Protein AF-A0A4U0SGH7-F1 (afdb_monomer)

Solvent-accessible surface area (backbone atoms only — not comparable to full-atom values): 8841 Å² total; per-residue (Å²): 130,82,77,77,73,47,32,44,44,78,48,76,49,78,96,62,59,93,86,51,67,53,59,51,70,51,73,44,35,66,66,55,51,37,48,19,47,58,42,44,51,38,59,92,72,62,63,58,69,58,53,70,60,26,52,54,49,45,52,58,39,45,45,47,46,80,56,31,40,41,71,46,98,82,28,32,74,39,73,30,72,61,47,67,69,47,54,74,69,55,42,49,53,52,25,36,52,49,23,41,16,50,49,34,47,47,33,38,76,70,64,54,24,80,46,38,23,23,33,93,80,42,26,78,85,69,67,62,82,77,70,98,63,92,82,74,58,52,27,35,27,49,30,96,93,45,79,48,77,43,73,60,66,46,118

Foldseek 3Di:
DPPQQKAWDKDADDPDPPLFDRIDIQIDGLVLLLCLLQFAQDDPPVCCVPPVVSVVVSVVSSVLPVQFWDADPVRHIDTDPNLVPDDPVSVQVSQQSSQRSVQQSCCVPRVVFPYKHACVVCVVVVVNDDDPDPDDAGIKTDHPVGIDTHHGHGD

pLDDT: mean 91.98, std 8.99, range [38.59, 97.25]

Sequence (155 aa):
MAAALDFEVPYQAEAFGSEVARTGVLTFSASELAHALFATGRTPGDQAKYGHASVWEWLHRMSVIPAYIRRASDNRLVRTQLARSMDRSEKVSLSYTLGQALTGVFSQNILSVRYLMHVDRYARRHGVLFTATRQRADLFGRRDTGWVVAEAKGR

Organism: NCBI:txid2571141

Structure (mmCIF, N/CA/C/O backbone):
data_AF-A0A4U0SGH7-F1
#
_entry.id   AF-A0A4U0SGH7-F1
#
loop_
_atom_site.group_PDB
_atom_site.id
_atom_site.type_symbol
_atom_site.label_atom_id
_atom_site.label_alt_id
_atom_site.label_comp_id
_atom_site.label_asym_id
_atom_site.label_entity_id
_atom_site.label_seq_id
_atom_site.pdbx_PDB_ins_code
_atom_site.Cartn_x
_atom_site.Cartn_y
_atom_site.Cartn_z
_a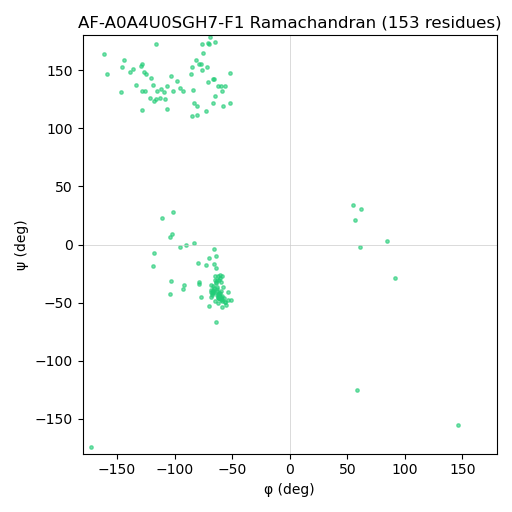tom_site.occupancy
_atom_site.B_iso_or_equiv
_atom_site.auth_seq_id
_atom_site.auth_comp_id
_atom_site.auth_asym_id
_atom_site.auth_atom_id
_atom_site.pdbx_PDB_model_num
ATOM 1 N N . MET A 1 1 ? 13.610 -25.069 0.353 1.00 38.59 1 MET A N 1
ATOM 2 C CA . MET A 1 1 ? 12.940 -23.794 0.015 1.00 38.59 1 MET A CA 1
ATOM 3 C C . MET A 1 1 ? 13.950 -22.688 0.244 1.00 38.59 1 MET A C 1
ATOM 5 O O . MET A 1 1 ? 14.427 -22.581 1.365 1.00 38.59 1 MET A O 1
ATOM 9 N N . ALA A 1 2 ? 14.356 -21.949 -0.791 1.00 39.75 2 ALA A N 1
ATOM 10 C CA . ALA A 1 2 ? 15.189 -20.765 -0.582 1.00 39.75 2 ALA A CA 1
ATOM 11 C C . ALA A 1 2 ? 14.414 -19.798 0.323 1.00 39.75 2 ALA A C 1
ATOM 13 O O . ALA A 1 2 ? 13.221 -19.598 0.087 1.00 39.75 2 ALA A O 1
ATOM 14 N N . ALA A 1 3 ? 15.054 -19.264 1.366 1.00 47.41 3 ALA A N 1
ATOM 15 C CA . ALA A 1 3 ? 14.448 -18.227 2.192 1.00 47.41 3 ALA A CA 1
ATOM 16 C C . ALA A 1 3 ? 13.954 -17.119 1.255 1.00 47.41 3 ALA A C 1
ATOM 18 O O . ALA A 1 3 ? 14.727 -16.616 0.433 1.00 47.41 3 ALA A O 1
ATOM 19 N N . ALA A 1 4 ? 12.656 -16.814 1.304 1.00 58.59 4 ALA A N 1
ATOM 20 C CA . ALA A 1 4 ? 12.137 -15.661 0.595 1.00 58.59 4 ALA A CA 1
ATOM 21 C C . ALA A 1 4 ? 12.908 -14.458 1.136 1.00 58.59 4 ALA A C 1
ATOM 23 O O . ALA A 1 4 ? 12.978 -14.242 2.338 1.00 58.59 4 ALA A O 1
ATOM 24 N N . LEU A 1 5 ? 13.624 -13.775 0.254 1.00 77.38 5 LEU A N 1
ATOM 25 C CA . LEU A 1 5 ? 14.478 -12.681 0.671 1.00 77.38 5 LEU A CA 1
ATOM 26 C C . LEU A 1 5 ? 13.591 -11.444 0.850 1.00 77.38 5 LEU A C 1
ATOM 28 O O . LEU A 1 5 ? 13.057 -10.918 -0.136 1.00 77.38 5 LEU A O 1
ATOM 32 N N . ASP A 1 6 ? 13.436 -11.015 2.095 1.00 89.50 6 ASP A N 1
ATOM 33 C CA . ASP A 1 6 ? 12.481 -9.984 2.483 1.00 89.50 6 ASP A CA 1
ATOM 34 C C . ASP A 1 6 ? 12.936 -8.571 2.105 1.00 89.50 6 ASP A C 1
ATOM 36 O O . ASP A 1 6 ? 14.126 -8.265 2.016 1.00 89.50 6 ASP A O 1
ATOM 40 N N . PHE A 1 7 ? 11.961 -7.706 1.848 1.00 94.94 7 PHE A N 1
ATOM 41 C CA . PHE A 1 7 ? 12.134 -6.265 1.778 1.00 94.94 7 PHE A CA 1
ATOM 42 C C . PHE A 1 7 ? 12.020 -5.658 3.167 1.00 94.94 7 PHE A C 1
ATOM 44 O O . PHE A 1 7 ? 11.197 -6.088 3.972 1.00 94.94 7 PHE A O 1
ATOM 51 N N . GLU A 1 8 ? 12.775 -4.589 3.388 1.00 95.81 8 GLU A N 1
ATOM 52 C CA . GLU A 1 8 ? 12.709 -3.781 4.598 1.00 95.81 8 GLU A CA 1
ATOM 53 C C . GLU A 1 8 ? 12.374 -2.329 4.247 1.00 95.81 8 GLU A C 1
ATOM 55 O O . GLU A 1 8 ? 13.037 -1.689 3.419 1.00 95.81 8 GLU A O 1
ATOM 60 N N . VAL A 1 9 ? 11.322 -1.805 4.881 1.00 94.62 9 VAL A N 1
ATOM 61 C CA . VAL A 1 9 ? 10.903 -0.405 4.760 1.00 94.62 9 VAL A CA 1
ATOM 62 C C . VAL A 1 9 ? 10.752 0.191 6.162 1.00 94.62 9 VAL A C 1
ATOM 64 O O . VAL A 1 9 ? 9.888 -0.259 6.914 1.00 94.62 9 VAL A O 1
ATOM 67 N N . PRO A 1 10 ? 11.554 1.199 6.548 1.00 95.38 10 PRO A N 1
ATOM 68 C CA . PRO A 1 10 ? 11.384 1.851 7.840 1.00 95.38 10 PRO A CA 1
ATOM 69 C C . PRO A 1 10 ? 10.050 2.603 7.886 1.00 95.38 10 PRO A C 1
ATOM 71 O O . PRO A 1 10 ? 9.646 3.227 6.901 1.00 95.38 10 PRO A O 1
ATOM 74 N N . TYR A 1 11 ? 9.386 2.576 9.038 1.00 95.12 11 TYR A N 1
ATOM 75 C CA . TYR A 1 11 ? 8.162 3.330 9.281 1.00 95.12 11 TYR A CA 1
ATOM 76 C C . TYR A 1 11 ? 8.252 4.162 10.560 1.00 95.12 11 TYR A C 1
ATOM 78 O O . TYR A 1 11 ? 8.994 3.850 11.494 1.00 95.12 11 TYR A O 1
ATOM 86 N N . GLN A 1 12 ? 7.442 5.217 10.585 1.00 96.00 12 GLN A N 1
ATOM 87 C CA . GLN A 1 12 ? 7.177 6.064 11.739 1.00 96.00 12 GLN A CA 1
ATOM 88 C C . GLN A 1 12 ? 5.665 6.107 11.953 1.00 96.00 12 GLN A C 1
ATOM 90 O O . GLN A 1 12 ? 4.907 6.306 11.003 1.00 96.00 12 GLN A O 1
ATOM 95 N N . ALA A 1 13 ? 5.242 5.899 13.193 1.00 94.75 13 ALA A N 1
ATOM 96 C CA . ALA A 1 13 ? 3.856 5.879 13.617 1.00 94.75 13 ALA A CA 1
ATOM 97 C C . ALA A 1 13 ? 3.625 7.000 14.638 1.00 94.75 13 ALA A C 1
ATOM 99 O O . ALA A 1 13 ? 4.283 7.068 15.678 1.00 94.75 13 ALA A O 1
ATOM 100 N N . GLU A 1 14 ? 2.670 7.876 14.342 1.00 94.69 14 GLU A N 1
ATOM 101 C CA . GLU 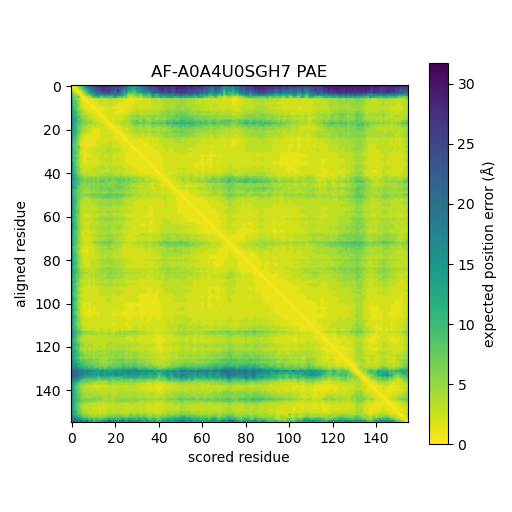A 1 14 ? 2.301 9.009 15.189 1.00 94.69 14 GLU A CA 1
ATOM 102 C C . GLU A 1 14 ? 0.849 8.882 15.635 1.00 94.69 14 GLU A C 1
ATOM 104 O O . GLU A 1 14 ? -0.017 8.528 14.839 1.00 94.69 14 GLU A O 1
ATOM 109 N N . ALA A 1 15 ? 0.591 9.164 16.914 1.00 93.50 15 ALA A N 1
ATOM 110 C CA . ALA A 1 15 ? -0.738 9.077 17.528 1.00 93.50 15 ALA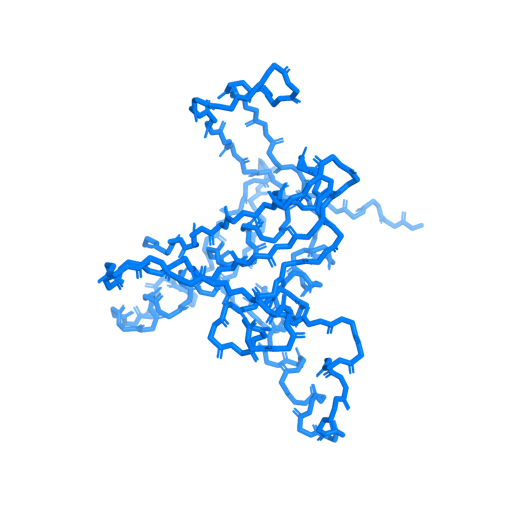 A CA 1
ATOM 111 C C . ALA A 1 15 ? -1.427 7.695 17.430 1.00 93.50 15 ALA A C 1
ATOM 113 O O . ALA A 1 15 ? -2.642 7.597 17.597 1.00 93.50 15 ALA A O 1
ATOM 114 N N . PHE A 1 16 ? -0.664 6.621 17.207 1.00 91.38 16 PHE A N 1
ATOM 115 C CA . PHE A 1 16 ? -1.152 5.254 17.385 1.00 91.38 16 PHE A CA 1
ATOM 116 C C . PHE A 1 16 ? -1.197 4.892 18.875 1.00 91.38 16 PHE A C 1
ATOM 118 O O . PHE A 1 16 ? -0.469 5.472 19.689 1.00 91.38 16 PHE A O 1
ATOM 125 N N . GLY A 1 17 ? -2.054 3.931 19.231 1.00 88.00 17 GLY A N 1
ATOM 126 C CA . GLY A 1 17 ? -2.061 3.354 20.573 1.00 88.00 17 GLY A CA 1
ATOM 127 C C . GLY A 1 17 ? -0.765 2.593 20.876 1.00 88.00 17 GLY A C 1
ATOM 128 O O . GLY A 1 17 ? 0.107 2.431 20.018 1.00 88.00 17 GLY A O 1
ATOM 129 N N . SER A 1 18 ? -0.618 2.134 22.120 1.00 88.50 18 SER A N 1
ATOM 130 C CA . SER A 1 18 ? 0.597 1.448 22.582 1.00 88.50 18 SER A CA 1
ATOM 131 C C . SER A 1 18 ? 0.867 0.114 21.879 1.00 88.50 18 SER A C 1
ATOM 133 O O . SER A 1 18 ? 1.951 -0.439 22.043 1.00 88.50 18 SER A O 1
ATOM 135 N N . GLU A 1 19 ? -0.083 -0.400 21.095 1.00 88.44 19 GLU A N 1
ATOM 136 C CA . GLU A 1 19 ? 0.074 -1.618 20.305 1.00 88.44 19 GLU A CA 1
ATOM 137 C C . GLU A 1 19 ? 0.984 -1.451 19.078 1.00 88.44 19 GLU A C 1
ATOM 139 O O . GLU A 1 19 ? 1.462 -2.446 18.539 1.00 88.44 19 GLU A O 1
ATOM 144 N N . VAL A 1 20 ? 1.241 -0.215 18.632 1.00 92.62 20 VAL A N 1
ATOM 145 C CA . VAL A 1 20 ? 2.110 0.067 17.481 1.00 92.62 20 VAL A CA 1
ATOM 146 C C . VAL A 1 20 ? 3.374 0.777 17.949 1.00 92.62 20 VAL A C 1
ATOM 148 O O . VAL A 1 20 ? 3.320 1.826 18.594 1.00 92.62 20 VAL A O 1
ATOM 151 N N . ALA A 1 21 ? 4.537 0.233 17.589 1.00 94.44 21 ALA A N 1
ATOM 152 C CA . ALA A 1 21 ? 5.808 0.893 17.860 1.00 94.44 21 ALA 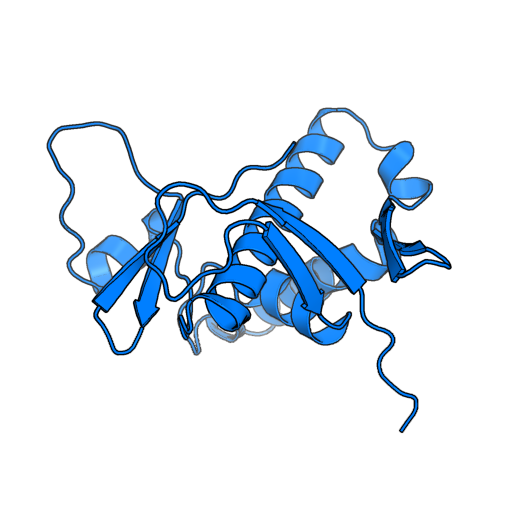A CA 1
ATOM 153 C C . ALA A 1 21 ? 5.883 2.238 17.118 1.00 94.44 21 ALA A C 1
ATOM 155 O O . ALA A 1 21 ? 5.537 2.331 15.944 1.00 94.44 21 ALA A O 1
ATOM 156 N N . ARG A 1 22 ? 6.372 3.292 17.785 1.00 94.69 22 ARG A N 1
ATOM 157 C CA . ARG A 1 22 ? 6.502 4.632 17.172 1.00 94.69 22 ARG A CA 1
ATOM 158 C C . ARG A 1 22 ? 7.439 4.651 15.969 1.00 94.69 22 ARG A C 1
ATOM 160 O O . ARG A 1 22 ? 7.265 5.458 15.063 1.00 94.69 22 ARG A O 1
ATOM 167 N N . THR A 1 23 ? 8.437 3.783 15.970 1.00 96.75 23 THR A N 1
ATOM 168 C CA . THR A 1 23 ? 9.338 3.552 14.847 1.00 96.75 23 THR A CA 1
ATOM 169 C C . THR A 1 23 ? 9.581 2.058 14.723 1.00 96.75 23 THR A C 1
ATOM 171 O O . THR A 1 23 ? 9.576 1.329 15.716 1.00 96.75 23 THR A O 1
ATOM 174 N N . GLY A 1 24 ? 9.794 1.595 13.499 1.00 95.31 24 GLY A N 1
ATOM 175 C CA . GLY A 1 24 ? 10.094 0.196 13.249 1.00 95.31 24 GLY A CA 1
ATOM 176 C C . GLY A 1 24 ? 10.464 -0.061 11.800 1.00 95.31 24 GLY A C 1
ATOM 177 O O . GLY A 1 24 ? 10.588 0.861 10.993 1.00 95.31 24 GLY A O 1
ATOM 178 N N . VAL A 1 25 ? 10.636 -1.336 11.479 1.00 95.69 25 VAL A N 1
ATOM 179 C CA . VAL A 1 25 ? 10.874 -1.808 10.117 1.00 95.69 25 VAL A CA 1
ATOM 180 C C . VAL A 1 25 ? 9.697 -2.681 9.719 1.00 95.69 25 VAL A C 1
ATOM 182 O O . VAL A 1 25 ? 9.327 -3.608 10.435 1.00 95.69 25 VAL A O 1
ATOM 185 N N . LEU A 1 26 ? 9.074 -2.344 8.594 1.00 96.00 26 LEU A N 1
ATOM 186 C CA . LEU A 1 26 ? 8.084 -3.184 7.948 1.00 96.00 26 LEU A CA 1
ATOM 187 C C . LEU A 1 26 ? 8.833 -4.181 7.063 1.00 96.00 26 LEU A C 1
ATOM 189 O O . LEU A 1 26 ? 9.420 -3.788 6.051 1.00 96.00 26 LEU A O 1
ATOM 193 N N . THR A 1 27 ? 8.800 -5.448 7.464 1.00 96.06 27 THR A N 1
ATOM 194 C CA . THR A 1 27 ? 9.405 -6.562 6.730 1.00 96.06 27 THR A CA 1
ATOM 195 C C . THR A 1 27 ? 8.330 -7.321 5.963 1.00 96.06 27 THR A C 1
ATOM 197 O O . THR A 1 27 ? 7.268 -7.611 6.517 1.00 96.06 27 THR A O 1
ATOM 200 N N . PHE A 1 28 ? 8.582 -7.602 4.686 1.00 95.56 28 PHE A N 1
ATOM 201 C CA . PHE A 1 28 ? 7.668 -8.366 3.834 1.00 95.56 28 PHE A CA 1
ATOM 202 C C . PHE A 1 28 ? 8.393 -8.973 2.634 1.00 95.56 28 PHE A C 1
ATOM 204 O O . PHE A 1 28 ? 9.289 -8.375 2.041 1.00 95.56 28 PHE A O 1
ATOM 211 N N . SER A 1 29 ? 7.952 -10.143 2.208 1.00 94.38 29 SER A N 1
ATOM 212 C CA . SER A 1 29 ? 8.444 -10.831 1.023 1.00 94.38 29 SER A CA 1
ATOM 213 C C . SER A 1 29 ? 7.921 -10.210 -0.279 1.00 94.38 29 SER A C 1
ATOM 215 O O . SER A 1 29 ? 6.926 -9.478 -0.321 1.00 94.38 29 SER A O 1
ATOM 217 N N . ALA A 1 30 ? 8.549 -10.570 -1.403 1.00 93.31 30 ALA A N 1
ATOM 218 C CA . ALA A 1 30 ? 8.015 -10.241 -2.726 1.00 93.31 30 ALA A CA 1
ATOM 219 C C . ALA A 1 30 ? 6.599 -10.797 -2.932 1.00 93.31 30 ALA A C 1
ATOM 221 O O . ALA A 1 30 ? 5.771 -10.120 -3.530 1.00 93.31 30 ALA A O 1
ATOM 222 N N . SER A 1 31 ? 6.309 -11.990 -2.406 1.00 93.44 31 SER A N 1
ATOM 223 C CA . SER A 1 31 ? 4.989 -12.620 -2.501 1.00 93.44 31 SER A CA 1
ATOM 224 C C . SER A 1 31 ? 3.921 -11.856 -1.721 1.00 93.44 31 SER A C 1
ATOM 226 O O . SER A 1 31 ? 2.811 -11.699 -2.222 1.00 93.44 31 SER A O 1
ATOM 228 N N . GLU A 1 32 ? 4.246 -11.338 -0.534 1.00 94.94 32 GLU A N 1
ATOM 229 C CA . GLU A 1 32 ? 3.331 -10.497 0.249 1.00 94.94 32 GLU A CA 1
ATOM 230 C C . GLU A 1 32 ? 3.068 -9.158 -0.437 1.00 94.94 32 GLU A C 1
ATOM 232 O O . GLU A 1 32 ? 1.913 -8.747 -0.548 1.00 94.94 32 GLU A O 1
ATOM 237 N N . LEU A 1 33 ? 4.103 -8.507 -0.982 1.00 95.88 33 LEU A N 1
ATOM 238 C CA . LEU A 1 33 ? 3.912 -7.288 -1.772 1.00 95.88 33 LEU A CA 1
ATOM 239 C C . LEU A 1 33 ? 3.055 -7.561 -3.014 1.00 95.88 33 LEU A C 1
ATOM 241 O O . LEU A 1 33 ? 2.173 -6.770 -3.347 1.00 95.88 33 LEU A O 1
ATOM 245 N N . ALA A 1 34 ? 3.290 -8.687 -3.688 1.00 94.94 34 ALA A N 1
ATOM 246 C CA . ALA A 1 34 ? 2.535 -9.096 -4.863 1.00 94.94 34 ALA A CA 1
ATOM 247 C C . ALA A 1 34 ? 1.065 -9.316 -4.486 1.00 94.94 34 ALA A C 1
ATOM 249 O O . ALA A 1 34 ? 0.169 -8.709 -5.071 1.00 94.94 34 ALA A O 1
ATOM 250 N N . HIS A 1 35 ? 0.812 -10.086 -3.426 1.00 94.50 35 HIS A N 1
ATOM 251 C CA . HIS A 1 35 ? -0.523 -10.258 -2.872 1.00 94.50 35 HIS A CA 1
ATOM 252 C C . HIS A 1 35 ? -1.176 -8.906 -2.560 1.00 94.50 35 HIS A C 1
ATOM 254 O O . HIS A 1 35 ? -2.293 -8.663 -3.008 1.00 94.50 35 HIS A O 1
ATOM 260 N N . ALA A 1 36 ? -0.477 -7.993 -1.884 1.00 96.06 36 ALA A N 1
ATOM 261 C CA . ALA A 1 36 ? -1.006 -6.679 -1.540 1.00 96.06 36 ALA A CA 1
ATOM 262 C C . ALA A 1 36 ? -1.326 -5.814 -2.773 1.00 96.06 36 ALA A C 1
ATOM 264 O O . ALA A 1 36 ? -2.365 -5.154 -2.775 1.00 96.06 36 ALA A O 1
ATOM 265 N N . LEU A 1 37 ? -0.515 -5.860 -3.837 1.00 96.31 37 LEU A N 1
ATOM 266 C CA . LEU A 1 37 ? -0.762 -5.153 -5.106 1.00 96.31 37 LEU A CA 1
ATOM 267 C C . LEU A 1 37 ? -2.065 -5.591 -5.791 1.00 96.31 37 LEU A C 1
ATOM 269 O O . LEU A 1 37 ? -2.682 -4.809 -6.517 1.00 96.31 37 LEU A O 1
ATOM 273 N N . PHE A 1 38 ? -2.491 -6.834 -5.573 1.00 95.44 38 PHE A N 1
ATOM 274 C CA . PHE A 1 38 ? -3.702 -7.387 -6.178 1.00 95.44 38 PHE A CA 1
ATOM 275 C C . PHE A 1 38 ? -4.899 -7.467 -5.225 1.00 95.44 38 PHE A C 1
ATOM 277 O O . PHE A 1 38 ? -6.043 -7.328 -5.654 1.00 95.44 38 PHE A O 1
ATOM 284 N N . ALA A 1 39 ? -4.678 -7.664 -3.930 1.00 95.00 39 ALA A N 1
ATOM 285 C CA . ALA A 1 39 ? -5.743 -7.850 -2.953 1.00 95.00 39 ALA A CA 1
ATOM 286 C C . ALA A 1 39 ? -6.186 -6.538 -2.298 1.00 95.00 39 ALA A C 1
ATOM 288 O O . ALA A 1 39 ? -7.378 -6.382 -2.027 1.00 95.00 39 ALA A O 1
ATOM 289 N N . THR A 1 40 ? -5.268 -5.590 -2.072 1.00 96.19 40 THR A N 1
ATOM 290 C CA . THR A 1 40 ? -5.603 -4.322 -1.410 1.00 96.19 40 THR A CA 1
ATOM 291 C C . THR A 1 40 ? -6.656 -3.569 -2.207 1.00 96.19 40 THR A C 1
ATOM 293 O O . THR A 1 40 ? -6.623 -3.515 -3.438 1.00 96.19 40 THR A O 1
ATOM 296 N N . GLY A 1 41 ? -7.631 -3.022 -1.487 1.00 95.25 41 GLY A N 1
ATOM 297 C CA . GLY A 1 41 ? -8.751 -2.319 -2.079 1.00 95.25 41 GLY A CA 1
ATOM 298 C C . GLY A 1 41 ? -9.894 -3.234 -2.510 1.00 95.25 41 GLY A C 1
ATOM 299 O O . GLY A 1 41 ? -10.870 -2.717 -3.051 1.00 95.25 41 GLY A O 1
ATOM 300 N N . ARG A 1 42 ? -9.836 -4.556 -2.268 1.00 94.44 42 ARG A N 1
ATOM 301 C CA . ARG A 1 42 ? -10.876 -5.534 -2.644 1.00 94.44 42 ARG A CA 1
ATOM 302 C C . ARG A 1 42 ? -11.345 -6.374 -1.453 1.00 94.44 42 ARG A C 1
ATOM 304 O O . ARG A 1 42 ? -10.581 -6.689 -0.549 1.00 94.44 42 ARG A O 1
ATOM 311 N N . THR A 1 43 ? -12.617 -6.770 -1.480 1.00 92.75 43 THR A N 1
ATOM 312 C CA . THR A 1 43 ? -13.148 -7.789 -0.562 1.00 92.75 43 THR A CA 1
ATOM 313 C C . THR A 1 43 ? -12.741 -9.192 -1.045 1.00 92.75 43 THR A C 1
ATOM 315 O O . THR A 1 43 ? -12.482 -9.355 -2.243 1.00 92.75 43 THR A O 1
ATOM 318 N N . PRO A 1 44 ? -12.655 -10.214 -0.176 1.00 87.62 44 PRO A N 1
ATOM 319 C CA . PRO A 1 44 ? -12.363 -11.582 -0.605 1.00 87.62 44 PRO A CA 1
ATOM 320 C C . PRO A 1 44 ? -13.352 -12.095 -1.660 1.00 87.62 44 PRO A C 1
ATOM 322 O O . PRO A 1 44 ? -14.559 -11.892 -1.543 1.00 87.62 44 PRO A O 1
ATOM 325 N N . GLY A 1 45 ? -12.834 -12.762 -2.691 1.00 87.25 45 GLY A N 1
ATOM 326 C CA . GLY A 1 45 ? -13.604 -13.317 -3.809 1.00 87.25 45 GLY A CA 1
ATOM 327 C C . GLY A 1 45 ? -13.749 -12.362 -4.999 1.00 87.25 45 GLY A C 1
ATOM 328 O O . GLY A 1 45 ? -13.779 -12.809 -6.145 1.00 87.25 45 GLY A O 1
ATOM 329 N N . ASP A 1 46 ? -13.733 -11.045 -4.772 1.00 91.69 46 ASP A N 1
ATOM 330 C CA . ASP A 1 46 ? -13.865 -10.051 -5.847 1.00 91.69 46 ASP A CA 1
ATOM 331 C C . ASP A 1 46 ? -12.625 -9.980 -6.761 1.00 91.69 46 ASP A C 1
ATOM 333 O O . ASP A 1 46 ? -12.685 -9.374 -7.831 1.00 91.69 46 ASP A O 1
ATOM 337 N N . GLN A 1 47 ? -11.511 -10.606 -6.364 1.00 90.81 47 GLN A N 1
ATOM 338 C CA . GLN A 1 47 ? -10.286 -10.709 -7.158 1.00 90.81 47 GLN A CA 1
ATOM 339 C C . GLN A 1 47 ? -10.489 -11.508 -8.452 1.00 90.81 47 GLN A C 1
ATOM 341 O O . GLN A 1 47 ? -9.881 -11.180 -9.463 1.00 90.81 47 GLN A O 1
ATOM 346 N N . ALA A 1 48 ? -11.360 -12.522 -8.437 1.00 91.62 48 ALA A N 1
ATOM 347 C CA . ALA A 1 48 ? -11.611 -13.416 -9.573 1.00 91.62 48 ALA A CA 1
ATOM 348 C C . ALA A 1 48 ? -12.933 -13.115 -10.308 1.00 91.62 48 ALA A C 1
ATOM 350 O O . ALA A 1 48 ? -13.339 -13.854 -11.204 1.00 91.62 48 ALA A O 1
ATOM 351 N N . LYS A 1 49 ? -13.619 -12.029 -9.929 1.00 92.81 49 LYS A N 1
ATOM 352 C CA . LYS A 1 49 ? -14.996 -11.726 -10.346 1.00 92.81 49 LYS A CA 1
ATOM 353 C C . LYS A 1 49 ? -15.193 -11.610 -11.862 1.00 92.81 49 LYS A C 1
ATOM 355 O O . LYS A 1 49 ? -16.298 -11.844 -12.339 1.00 92.81 49 LYS A O 1
ATOM 360 N N . TYR A 1 50 ? -14.156 -11.240 -12.612 1.00 92.94 50 TYR A N 1
ATOM 361 C CA . TYR A 1 50 ? -14.255 -10.942 -14.044 1.00 92.94 50 TYR A CA 1
ATOM 362 C C . TYR A 1 50 ? -13.558 -11.987 -14.932 1.00 92.94 50 TYR A C 1
ATOM 364 O O . TYR A 1 50 ? -13.188 -11.692 -16.069 1.00 92.94 50 TYR A O 1
ATOM 372 N N . GLY A 1 51 ? -13.364 -13.213 -14.431 1.00 93.50 51 GLY A N 1
ATOM 373 C CA . GLY A 1 51 ? -12.820 -14.327 -15.214 1.00 93.50 51 GLY A CA 1
ATOM 374 C C . GLY A 1 51 ? -11.437 -14.015 -15.797 1.00 93.50 51 GLY A C 1
ATOM 375 O O . GLY A 1 51 ? -10.526 -13.623 -15.072 1.00 93.50 51 GLY A O 1
ATOM 376 N N . HIS A 1 52 ? -11.267 -14.146 -17.116 1.00 95.44 52 HIS A N 1
ATOM 377 C CA . HIS A 1 52 ? -9.983 -13.875 -17.779 1.00 95.44 52 HIS A CA 1
ATOM 378 C C . HIS A 1 52 ? -9.479 -12.439 -17.589 1.00 95.44 52 HIS A C 1
ATOM 380 O O . HIS A 1 52 ? -8.271 -12.231 -17.496 1.00 95.44 52 HIS A O 1
ATOM 386 N N . ALA A 1 53 ? -10.370 -11.449 -17.479 1.00 95.62 53 ALA A N 1
ATOM 387 C CA . ALA A 1 53 ? -9.948 -10.075 -17.215 1.00 95.62 53 ALA A CA 1
ATOM 388 C C . ALA A 1 53 ? -9.255 -9.955 -15.846 1.00 95.62 53 ALA A C 1
ATOM 390 O O . ALA A 1 53 ? -8.246 -9.265 -15.729 1.00 95.62 53 ALA A O 1
ATOM 391 N N . SER A 1 54 ? -9.727 -10.699 -14.839 1.00 93.69 54 SER A N 1
ATOM 392 C CA . SER A 1 54 ? -9.072 -10.789 -13.529 1.00 93.69 54 SER A CA 1
ATOM 393 C C . SER A 1 54 ? -7.678 -11.424 -13.607 1.00 93.69 54 SER A C 1
ATOM 395 O O . SER A 1 54 ? -6.796 -11.035 -12.847 1.00 93.69 54 SER A O 1
ATOM 397 N N . VAL A 1 55 ? -7.449 -12.363 -14.534 1.00 94.50 55 VAL A N 1
ATOM 398 C CA . VAL A 1 55 ? -6.123 -12.975 -14.752 1.00 94.50 55 VAL A CA 1
ATOM 399 C C . VAL A 1 55 ? -5.142 -11.963 -15.340 1.00 94.50 55 VAL A C 1
ATOM 401 O O . VAL A 1 55 ? -4.014 -11.848 -14.862 1.00 94.50 55 VAL A O 1
ATOM 404 N N . TRP A 1 56 ? -5.567 -11.193 -16.343 1.00 96.44 56 TRP A N 1
ATOM 405 C CA . TRP A 1 56 ? -4.728 -10.146 -16.930 1.00 96.44 56 TRP A CA 1
ATOM 406 C C . TRP A 1 56 ? -4.460 -9.004 -15.953 1.00 96.44 56 TRP A C 1
ATOM 408 O O . TRP A 1 56 ? -3.334 -8.514 -15.875 1.00 96.44 56 TRP A O 1
ATOM 418 N N . GLU A 1 57 ? -5.463 -8.621 -15.161 1.00 94.94 57 GLU A N 1
ATOM 419 C CA . GLU A 1 57 ? -5.279 -7.668 -14.071 1.00 94.94 57 GLU A CA 1
ATOM 420 C C . GLU A 1 57 ? -4.260 -8.191 -13.055 1.00 94.94 57 GLU A C 1
ATOM 422 O O . GLU A 1 57 ? -3.337 -7.464 -12.693 1.00 94.94 57 GLU A O 1
ATOM 427 N N . TRP A 1 58 ? -4.391 -9.447 -12.621 1.00 94.62 58 TRP A N 1
ATOM 428 C CA . TRP A 1 58 ? -3.428 -10.076 -11.723 1.00 94.62 58 TRP A CA 1
ATOM 429 C C . TRP A 1 58 ? -2.014 -10.009 -12.302 1.00 94.62 58 TRP A C 1
ATOM 431 O O . TRP A 1 58 ? -1.125 -9.472 -11.644 1.00 94.62 58 TRP A O 1
ATOM 441 N N . LEU A 1 59 ? -1.817 -10.445 -13.550 1.00 96.06 59 LEU A N 1
ATOM 442 C CA . LEU A 1 59 ? -0.512 -10.420 -14.213 1.00 96.06 59 LEU A CA 1
ATOM 443 C C . LEU A 1 59 ? 0.084 -9.005 -14.255 1.00 96.06 59 LEU A C 1
ATOM 445 O O . LEU A 1 59 ? 1.246 -8.819 -13.899 1.00 96.06 59 LEU A O 1
ATOM 449 N N . HIS A 1 60 ? -0.723 -8.005 -14.621 1.00 95.69 60 HIS A N 1
ATOM 450 C CA . HIS A 1 60 ? -0.313 -6.601 -14.647 1.00 95.69 60 HIS A CA 1
ATOM 451 C C . HIS A 1 60 ? 0.082 -6.075 -13.257 1.00 95.69 60 HIS A C 1
ATOM 453 O O . HIS A 1 60 ? 1.083 -5.375 -13.107 1.00 95.69 60 HIS A O 1
ATOM 459 N N . ARG A 1 61 ? -0.677 -6.419 -12.209 1.00 95.25 61 ARG A N 1
ATOM 460 C CA . ARG A 1 61 ? -0.352 -6.012 -10.832 1.00 95.25 61 ARG A CA 1
ATOM 461 C C . ARG A 1 61 ? 0.920 -6.693 -10.338 1.00 95.25 61 ARG A C 1
ATOM 463 O O . ARG A 1 61 ? 1.754 -6.029 -9.731 1.00 95.25 61 ARG A O 1
ATOM 470 N N . MET A 1 62 ? 1.100 -7.983 -10.624 1.00 93.75 62 MET A N 1
ATOM 471 C CA . MET A 1 62 ? 2.302 -8.721 -10.224 1.00 93.75 62 MET A CA 1
ATOM 472 C C . MET A 1 62 ? 3.546 -8.207 -10.955 1.00 93.75 62 MET A C 1
ATOM 474 O O . MET A 1 62 ? 4.618 -8.144 -10.354 1.00 93.75 62 MET A O 1
ATOM 478 N N . SER A 1 63 ? 3.417 -7.799 -12.225 1.00 95.75 63 SER A N 1
ATOM 479 C CA . SER A 1 63 ? 4.550 -7.332 -13.031 1.00 95.75 63 SER A CA 1
ATOM 480 C C . SER A 1 63 ? 5.163 -6.028 -12.520 1.00 95.75 63 SER A C 1
ATOM 482 O O . SER A 1 63 ? 6.305 -5.731 -12.863 1.00 95.75 63 SER A O 1
ATOM 484 N N . VAL A 1 64 ? 4.458 -5.278 -11.661 1.00 95.75 64 VAL A N 1
ATOM 485 C CA . VAL A 1 64 ? 4.995 -4.079 -10.996 1.00 95.75 64 VAL A CA 1
ATOM 486 C C . VAL A 1 64 ? 6.299 -4.384 -10.263 1.00 95.75 64 VAL A C 1
ATOM 488 O O . VAL A 1 64 ? 7.231 -3.582 -10.327 1.00 95.75 64 VAL A O 1
ATOM 491 N N . ILE A 1 65 ? 6.385 -5.541 -9.597 1.00 94.75 65 ILE A N 1
ATOM 492 C CA . ILE A 1 65 ? 7.571 -5.913 -8.824 1.00 94.75 65 ILE A CA 1
ATOM 493 C C . ILE A 1 65 ? 8.784 -6.072 -9.746 1.00 94.75 65 ILE A C 1
ATOM 495 O O . ILE A 1 65 ? 9.669 -5.230 -9.650 1.00 94.75 65 ILE A O 1
ATOM 499 N N . PRO A 1 66 ? 8.850 -7.056 -10.667 1.00 94.62 66 PRO A N 1
ATOM 500 C CA . PRO A 1 66 ? 10.040 -7.248 -11.493 1.00 94.62 66 PRO A CA 1
ATOM 501 C C . PRO A 1 66 ? 10.324 -6.075 -12.444 1.00 94.62 66 PRO A C 1
ATOM 503 O O . PRO A 1 66 ? 11.483 -5.857 -12.792 1.00 94.62 66 PRO A O 1
ATOM 506 N N . ALA A 1 67 ? 9.310 -5.307 -12.862 1.00 96.25 67 ALA A N 1
ATOM 507 C CA . ALA A 1 67 ? 9.513 -4.181 -13.772 1.00 96.25 67 ALA A CA 1
ATOM 508 C C . ALA A 1 67 ? 10.105 -2.951 -13.070 1.00 96.25 67 ALA A C 1
ATOM 510 O O . ALA A 1 67 ? 11.026 -2.313 -13.590 1.00 96.25 67 ALA A O 1
ATOM 511 N N . TYR A 1 68 ? 9.585 -2.597 -11.892 1.00 97.00 68 TYR A N 1
ATOM 512 C CA . TYR A 1 68 ? 9.803 -1.268 -11.318 1.00 97.00 68 TYR A CA 1
ATOM 513 C C . TYR A 1 68 ? 10.524 -1.265 -9.975 1.00 97.00 68 TYR A C 1
ATOM 515 O O . TYR A 1 68 ? 11.089 -0.238 -9.582 1.00 97.00 68 TYR A O 1
ATOM 523 N N . ILE A 1 69 ? 10.555 -2.402 -9.285 1.00 95.31 69 ILE A N 1
ATOM 524 C CA . ILE A 1 69 ? 11.119 -2.520 -7.948 1.00 95.31 69 ILE A CA 1
ATOM 525 C C . ILE A 1 69 ? 12.180 -3.616 -7.916 1.00 95.31 69 ILE A C 1
ATOM 527 O O . ILE A 1 69 ? 12.128 -4.618 -8.616 1.00 95.31 69 ILE A O 1
ATOM 531 N N . ARG A 1 70 ? 13.199 -3.423 -7.091 1.00 94.19 70 ARG A N 1
ATOM 532 C CA . ARG A 1 70 ? 14.172 -4.462 -6.777 1.00 94.19 70 ARG A CA 1
ATOM 533 C C . ARG A 1 70 ? 14.586 -4.339 -5.328 1.00 94.19 70 ARG A C 1
ATOM 535 O O . ARG A 1 70 ? 14.482 -3.267 -4.730 1.00 94.19 70 ARG A O 1
ATOM 542 N N . ARG A 1 71 ? 15.100 -5.432 -4.785 1.00 94.25 71 ARG A N 1
ATOM 543 C CA . ARG A 1 71 ? 15.752 -5.412 -3.483 1.00 94.25 71 ARG A CA 1
ATOM 544 C C . ARG A 1 71 ? 17.206 -4.984 -3.667 1.00 94.25 71 ARG A C 1
ATOM 546 O O . ARG A 1 71 ? 17.883 -5.441 -4.592 1.00 94.25 71 ARG A O 1
ATOM 553 N N . ALA A 1 72 ? 17.668 -4.059 -2.840 1.00 93.12 72 ALA A N 1
ATOM 554 C CA . ALA A 1 72 ? 19.085 -3.748 -2.723 1.00 93.12 72 ALA A CA 1
ATOM 555 C C . ALA A 1 72 ? 19.813 -4.832 -1.901 1.00 93.12 72 ALA A C 1
ATOM 557 O O . ALA A 1 72 ? 19.189 -5.736 -1.351 1.00 93.12 72 ALA A O 1
ATOM 558 N N . SER A 1 73 ? 21.145 -4.771 -1.839 1.00 90.94 73 SER A N 1
ATOM 559 C CA . SER A 1 73 ? 21.946 -5.709 -1.036 1.00 90.94 73 SER A CA 1
ATOM 560 C C . SER A 1 73 ? 21.684 -5.590 0.469 1.00 90.94 73 SER A C 1
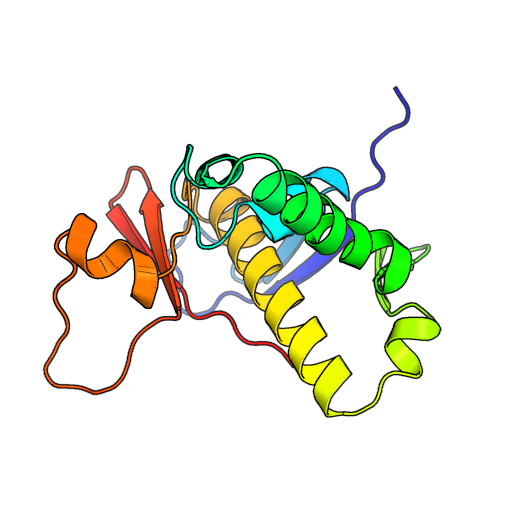ATOM 562 O O . SER A 1 73 ? 21.969 -6.521 1.207 1.00 90.94 73 SER A O 1
ATOM 564 N N . ASP A 1 74 ? 21.139 -4.456 0.907 1.00 91.50 74 ASP A N 1
ATOM 565 C CA . ASP A 1 74 ? 20.770 -4.128 2.286 1.00 91.50 74 ASP A CA 1
ATOM 566 C C . ASP A 1 74 ? 19.257 -4.281 2.540 1.00 91.50 74 ASP A C 1
ATOM 568 O O . ASP A 1 74 ? 18.682 -3.552 3.339 1.00 91.50 74 ASP A O 1
ATOM 572 N N . ASN A 1 75 ? 18.590 -5.168 1.796 1.00 93.25 75 ASN A N 1
ATOM 573 C CA . ASN A 1 75 ? 17.149 -5.455 1.862 1.00 93.25 75 ASN A CA 1
ATOM 574 C C . ASN A 1 75 ? 16.195 -4.295 1.542 1.00 93.25 75 ASN A C 1
ATOM 576 O O . ASN A 1 75 ? 14.982 -4.500 1.451 1.00 93.25 75 ASN A O 1
ATOM 580 N N . ARG A 1 76 ? 16.699 -3.090 1.266 1.00 94.38 76 ARG A N 1
ATOM 581 C CA . ARG A 1 76 ? 15.830 -1.957 0.952 1.00 94.38 76 ARG A CA 1
ATOM 582 C C . ARG A 1 76 ? 15.086 -2.154 -0.358 1.00 94.38 76 ARG A C 1
ATOM 584 O O . ARG A 1 76 ? 15.633 -2.613 -1.368 1.00 94.38 76 ARG A O 1
ATOM 591 N N . LEU A 1 77 ? 13.840 -1.702 -0.354 1.00 93.69 77 LEU A N 1
ATOM 592 C CA . LEU A 1 77 ? 13.028 -1.556 -1.550 1.00 93.69 77 LEU A CA 1
ATOM 593 C C . LEU A 1 77 ? 13.531 -0.358 -2.370 1.00 93.69 77 LEU A C 1
ATOM 595 O O . LEU A 1 77 ? 13.451 0.789 -1.931 1.00 93.69 77 LEU A O 1
ATOM 599 N N . VAL A 1 78 ? 14.055 -0.609 -3.573 1.00 94.88 78 VAL A N 1
ATOM 600 C CA . VAL A 1 78 ? 14.586 0.442 -4.455 1.00 94.88 78 VAL A CA 1
ATOM 601 C C . VAL A 1 78 ? 14.015 0.352 -5.868 1.00 94.88 78 VAL A C 1
ATOM 603 O O . VAL A 1 78 ? 13.635 -0.712 -6.350 1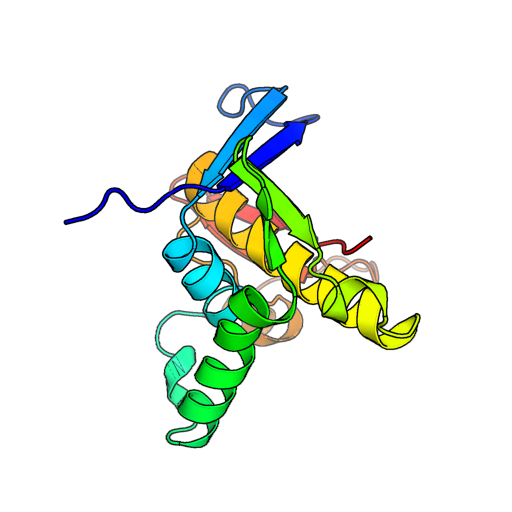.00 94.88 78 VAL A O 1
ATOM 606 N N . ARG A 1 79 ? 13.982 1.492 -6.563 1.00 96.00 79 ARG A N 1
ATOM 607 C CA . ARG A 1 79 ? 13.512 1.587 -7.955 1.00 96.00 79 ARG A CA 1
ATOM 608 C C . ARG A 1 79 ? 14.506 0.941 -8.931 1.00 96.00 79 ARG A C 1
ATOM 610 O O . ARG A 1 79 ? 15.721 1.137 -8.793 1.00 96.00 79 ARG A O 1
ATOM 617 N N . THR A 1 80 ? 13.996 0.231 -9.938 1.00 96.88 80 THR A N 1
ATOM 618 C CA . THR A 1 80 ? 14.780 -0.251 -11.094 1.00 96.88 80 THR A CA 1
ATOM 619 C C . THR A 1 80 ? 15.203 0.911 -11.999 1.00 96.88 80 THR A C 1
ATOM 621 O O . THR A 1 80 ? 14.780 2.054 -11.814 1.00 96.88 80 THR A O 1
ATOM 624 N N . GLN A 1 81 ? 16.051 0.638 -12.996 1.00 96.44 81 GLN A N 1
ATOM 625 C CA . GLN A 1 81 ? 16.402 1.635 -14.012 1.00 96.44 81 GLN A CA 1
ATOM 626 C C . GLN A 1 81 ? 15.179 2.060 -14.837 1.00 96.44 81 GLN A C 1
ATOM 628 O O . GLN A 1 81 ? 14.998 3.255 -15.055 1.00 96.44 81 GLN A O 1
ATOM 633 N N . LEU A 1 82 ? 14.306 1.112 -15.194 1.00 96.88 82 LEU A N 1
ATOM 634 C CA . LEU A 1 82 ? 13.059 1.394 -15.907 1.00 96.88 82 LEU A CA 1
ATOM 635 C C . LEU A 1 82 ? 12.146 2.334 -15.103 1.00 96.88 82 LEU A C 1
ATOM 637 O O . LEU A 1 82 ? 11.677 3.341 -15.621 1.00 96.88 82 LEU A O 1
ATOM 641 N N . ALA A 1 83 ? 11.973 2.088 -13.800 1.00 96.44 83 ALA A N 1
ATOM 642 C CA . ALA A 1 83 ? 11.198 2.988 -12.940 1.00 96.44 83 ALA A CA 1
ATOM 643 C C . ALA A 1 83 ? 11.794 4.405 -12.834 1.00 96.44 83 ALA A C 1
ATOM 645 O O . ALA A 1 83 ? 11.086 5.377 -12.568 1.00 96.44 83 ALA A O 1
ATOM 646 N N . ARG A 1 84 ? 13.113 4.547 -13.012 1.00 95.88 84 ARG A N 1
ATOM 647 C CA . ARG A 1 84 ? 13.787 5.853 -12.990 1.00 95.88 84 ARG A CA 1
ATOM 648 C C . ARG A 1 84 ? 13.605 6.618 -14.301 1.00 95.88 84 ARG A C 1
ATOM 650 O O . ARG A 1 84 ? 13.522 7.846 -14.239 1.00 95.88 84 ARG A O 1
ATOM 657 N N . SER A 1 85 ? 13.512 5.923 -15.438 1.00 97.25 85 SER A N 1
ATOM 658 C CA . SER A 1 85 ? 13.330 6.533 -16.763 1.00 97.25 85 SER A CA 1
ATOM 659 C C . SER A 1 85 ? 11.891 6.946 -17.073 1.00 97.25 85 SER A C 1
ATOM 661 O O . SER A 1 85 ? 11.700 7.737 -17.986 1.00 97.25 85 SER A O 1
ATOM 663 N N . MET A 1 86 ? 10.907 6.449 -16.315 1.00 96.69 86 MET A N 1
ATOM 664 C CA . MET A 1 86 ? 9.495 6.837 -16.441 1.00 96.69 86 MET A CA 1
ATOM 665 C C . MET A 1 86 ? 9.296 8.356 -16.388 1.00 96.69 86 MET A C 1
ATOM 667 O O . MET A 1 86 ? 10.005 9.072 -15.662 1.00 96.69 86 MET A O 1
ATOM 671 N N . ASP A 1 87 ? 8.292 8.848 -17.103 1.00 97.12 87 ASP A N 1
ATOM 672 C CA . ASP A 1 87 ? 7.881 10.243 -17.016 1.00 97.12 87 ASP A CA 1
ATOM 673 C C . ASP A 1 87 ? 7.218 10.566 -15.658 1.00 97.12 87 ASP A C 1
ATOM 675 O O . ASP A 1 87 ? 7.098 9.731 -14.754 1.00 97.12 87 ASP A O 1
ATOM 679 N N . ARG A 1 88 ? 6.830 11.832 -15.462 1.00 94.81 88 ARG A N 1
ATOM 680 C CA . ARG A 1 88 ? 6.237 12.288 -14.197 1.00 94.81 88 ARG A CA 1
ATOM 681 C C . ARG A 1 88 ? 4.901 11.603 -13.895 1.00 94.81 88 ARG A C 1
ATOM 683 O O . ARG A 1 88 ? 4.664 11.246 -12.744 1.00 94.81 88 ARG A O 1
ATOM 690 N N . SER A 1 89 ? 4.031 11.459 -14.888 1.00 95.69 89 SER A N 1
ATOM 691 C CA . SER A 1 89 ? 2.693 10.885 -14.720 1.00 95.69 89 SER A CA 1
ATOM 692 C C . SER A 1 89 ? 2.764 9.393 -14.394 1.00 95.69 89 SER A C 1
ATOM 694 O O . SER A 1 89 ? 2.110 8.914 -13.465 1.00 95.69 89 SER A O 1
ATOM 696 N N . GLU A 1 90 ? 3.666 8.689 -15.069 1.00 95.88 90 GLU A N 1
ATOM 697 C CA . GLU A 1 90 ? 3.979 7.287 -14.836 1.00 95.88 90 GLU A CA 1
ATOM 698 C C . GLU A 1 90 ? 4.521 7.053 -13.420 1.00 95.88 90 GLU A C 1
ATOM 700 O O . GLU A 1 90 ? 4.048 6.169 -12.700 1.00 95.88 90 GLU A O 1
ATOM 705 N N . LYS A 1 91 ? 5.465 7.892 -12.971 1.00 95.12 91 LYS A N 1
ATOM 706 C CA . LYS A 1 91 ? 6.010 7.837 -11.604 1.00 95.12 91 LYS A CA 1
ATOM 707 C C . LYS A 1 91 ? 4.936 8.058 -10.545 1.00 95.12 91 LYS A C 1
ATOM 709 O O . LYS A 1 91 ? 4.934 7.350 -9.539 1.00 95.12 91 LYS A O 1
ATOM 714 N N . VAL A 1 92 ? 4.024 9.005 -10.768 1.00 95.12 92 VAL A N 1
ATOM 715 C CA . VAL A 1 92 ? 2.900 9.263 -9.855 1.00 95.12 92 VAL A CA 1
ATOM 716 C C . VAL A 1 92 ? 1.988 8.038 -9.766 1.00 95.12 92 VAL A C 1
ATOM 718 O O . VAL A 1 92 ? 1.665 7.605 -8.661 1.00 95.12 92 VAL A O 1
ATOM 721 N N . SER A 1 93 ? 1.636 7.432 -10.902 1.00 94.25 93 SER A N 1
ATOM 722 C CA . SER A 1 93 ? 0.797 6.227 -10.947 1.00 94.25 93 SER A CA 1
ATOM 723 C C . SER A 1 93 ? 1.440 5.033 -10.226 1.00 94.25 93 SER A C 1
ATOM 725 O O . SER A 1 93 ? 0.807 4.375 -9.390 1.00 94.25 93 SER A O 1
ATOM 727 N N . LEU A 1 94 ? 2.731 4.791 -10.481 1.00 95.75 94 LEU A N 1
ATOM 728 C CA . LEU A 1 94 ? 3.501 3.744 -9.810 1.00 95.75 94 LEU A CA 1
ATOM 729 C C . LEU A 1 94 ? 3.571 3.985 -8.299 1.00 95.75 94 LEU A C 1
ATOM 731 O O . LEU A 1 94 ? 3.352 3.066 -7.510 1.00 95.75 94 LEU A O 1
ATOM 735 N N . SER A 1 95 ? 3.861 5.219 -7.890 1.00 94.88 95 SER A N 1
ATOM 736 C CA . SER A 1 95 ? 3.999 5.572 -6.480 1.00 94.88 95 SER A CA 1
ATOM 737 C C . SER A 1 95 ? 2.683 5.439 -5.721 1.00 94.88 95 SER A C 1
ATOM 739 O O . SER A 1 95 ? 2.660 4.899 -4.619 1.00 94.88 95 SER A O 1
ATOM 741 N N . TYR A 1 96 ? 1.569 5.849 -6.330 1.00 94.56 96 TYR A N 1
ATOM 742 C CA . TYR A 1 96 ? 0.238 5.642 -5.766 1.00 94.56 96 TYR A CA 1
ATOM 743 C C . TYR A 1 96 ? -0.088 4.150 -5.614 1.00 94.56 96 TYR A C 1
ATOM 745 O O . TYR A 1 96 ? -0.520 3.716 -4.547 1.00 94.56 96 TYR A O 1
ATOM 753 N N . THR A 1 97 ? 0.203 3.347 -6.642 1.00 95.31 97 THR A N 1
ATOM 754 C CA . THR A 1 97 ? -0.004 1.890 -6.618 1.00 95.31 97 THR A CA 1
ATOM 755 C C . THR A 1 97 ? 0.806 1.212 -5.507 1.00 95.31 97 THR A C 1
ATOM 757 O O . THR A 1 97 ? 0.270 0.391 -4.762 1.00 95.31 97 THR A O 1
ATOM 760 N N . LEU A 1 98 ? 2.084 1.571 -5.353 1.00 95.88 98 LEU A N 1
ATOM 761 C CA . LEU A 1 98 ? 2.938 1.041 -4.285 1.00 95.88 98 LEU A CA 1
ATOM 762 C C . LEU A 1 98 ? 2.511 1.539 -2.905 1.00 95.88 98 LEU A C 1
ATOM 764 O O . LEU A 1 98 ? 2.522 0.759 -1.958 1.00 95.88 98 LEU A O 1
ATOM 768 N N . GLY A 1 99 ? 2.106 2.806 -2.794 1.00 95.75 99 GLY A N 1
ATOM 769 C CA . GLY A 1 99 ? 1.581 3.386 -1.561 1.00 95.75 99 GLY A CA 1
ATOM 770 C C . GLY A 1 99 ? 0.385 2.594 -1.043 1.00 95.75 99 GLY A C 1
ATOM 771 O O . GLY A 1 99 ? 0.401 2.157 0.103 1.00 95.75 99 GLY A O 1
ATOM 772 N N . GLN A 1 100 ? -0.597 2.305 -1.904 1.00 96.19 100 GLN A N 1
ATOM 773 C CA . GLN A 1 100 ? -1.732 1.456 -1.532 1.00 96.19 100 GLN A CA 1
ATOM 774 C C . GLN A 1 100 ? -1.298 0.059 -1.082 1.00 96.19 100 GLN A C 1
ATOM 776 O O . GLN A 1 100 ? -1.755 -0.416 -0.044 1.00 96.19 100 GLN A O 1
ATOM 781 N N . ALA A 1 101 ? -0.410 -0.597 -1.833 1.00 96.50 101 ALA A N 1
ATOM 782 C CA . ALA A 1 101 ? 0.054 -1.937 -1.487 1.00 96.50 101 ALA A CA 1
ATOM 783 C C . ALA A 1 101 ? 0.776 -1.961 -0.129 1.00 96.50 101 ALA A C 1
ATOM 785 O O . ALA A 1 101 ? 0.476 -2.813 0.703 1.00 96.50 101 ALA A O 1
ATOM 786 N N . LEU A 1 102 ? 1.662 -0.997 0.137 1.00 96.50 102 LEU A N 1
ATOM 787 C CA . LEU A 1 102 ? 2.362 -0.881 1.420 1.00 96.50 102 LEU A CA 1
ATOM 788 C C . LEU A 1 102 ? 1.407 -0.553 2.572 1.00 96.50 102 LEU A C 1
ATOM 790 O O . LEU A 1 102 ? 1.567 -1.107 3.656 1.00 96.50 102 LEU A O 1
ATOM 794 N N . THR A 1 103 ? 0.381 0.275 2.348 1.00 96.88 103 THR A N 1
ATOM 795 C CA . THR A 1 103 ? -0.699 0.479 3.327 1.00 96.88 103 THR A CA 1
ATOM 796 C C . THR A 1 103 ? -1.428 -0.834 3.630 1.00 96.88 103 THR A C 1
ATOM 798 O O . THR A 1 103 ? -1.737 -1.106 4.792 1.00 96.88 103 THR A O 1
ATOM 801 N N . GLY A 1 104 ? -1.663 -1.669 2.613 1.00 96.75 104 GLY A N 1
ATOM 802 C CA . GLY A 1 104 ? -2.196 -3.024 2.757 1.00 96.75 104 GLY A CA 1
ATOM 803 C C . GLY A 1 104 ? -1.318 -3.918 3.630 1.00 96.75 104 GLY A C 1
ATOM 804 O O . GLY A 1 104 ? -1.806 -4.453 4.625 1.00 96.75 104 GLY A O 1
ATOM 805 N N . VAL A 1 105 ? -0.024 -4.017 3.307 1.00 96.88 105 VAL A N 1
ATOM 806 C CA . VAL A 1 105 ? 0.958 -4.806 4.074 1.00 96.88 105 VAL A CA 1
ATOM 807 C C . VAL A 1 105 ? 1.045 -4.317 5.520 1.00 96.88 105 VAL A C 1
ATOM 809 O O . VAL A 1 105 ? 0.926 -5.114 6.444 1.00 96.88 105 VAL A O 1
ATOM 812 N N . PHE A 1 106 ? 1.178 -3.006 5.743 1.00 96.56 106 PHE A N 1
ATOM 813 C CA . PHE A 1 106 ? 1.220 -2.432 7.090 1.00 96.56 106 PHE A CA 1
ATOM 814 C C . PHE A 1 106 ? -0.052 -2.752 7.883 1.00 96.56 106 PHE A C 1
ATOM 816 O O . PHE A 1 106 ? 0.011 -3.152 9.043 1.00 96.56 106 PHE A O 1
ATOM 823 N N . SER A 1 107 ? -1.223 -2.620 7.261 1.00 96.31 107 SER A N 1
ATOM 824 C CA . SER A 1 107 ? -2.490 -2.854 7.957 1.00 96.31 107 SER A CA 1
ATOM 825 C C . SER A 1 107 ? -2.693 -4.323 8.317 1.00 96.31 107 SER A C 1
ATOM 827 O O . SER A 1 107 ? -3.240 -4.608 9.379 1.00 96.31 107 SER A O 1
ATOM 829 N N . GLN A 1 108 ? -2.232 -5.248 7.475 1.00 95.56 108 GLN A N 1
ATOM 830 C CA . GLN A 1 108 ? -2.260 -6.679 7.779 1.00 95.56 108 GLN A CA 1
ATOM 831 C C . GLN A 1 108 ? -1.252 -7.028 8.878 1.00 95.56 108 GLN A C 1
ATOM 833 O O . GLN A 1 108 ? -1.642 -7.580 9.905 1.00 95.56 108 GLN A O 1
ATOM 838 N N . ASN A 1 109 ? 0.013 -6.640 8.702 1.00 95.19 109 ASN A N 1
ATOM 839 C CA . ASN A 1 109 ? 1.116 -7.116 9.539 1.00 95.19 109 ASN A CA 1
ATOM 840 C C . ASN A 1 109 ? 1.190 -6.399 10.893 1.00 95.19 109 ASN A C 1
ATOM 842 O O . ASN A 1 109 ? 1.559 -7.013 11.888 1.00 95.19 109 ASN A O 1
ATOM 846 N N . ILE A 1 110 ? 0.839 -5.111 10.944 1.00 95.56 110 ILE A N 1
ATOM 847 C CA . ILE A 1 110 ? 0.956 -4.285 12.155 1.00 95.56 110 ILE A CA 1
ATOM 848 C C . ILE A 1 110 ? -0.407 -4.066 12.815 1.00 95.56 110 ILE A C 1
ATOM 850 O O . ILE A 1 110 ? -0.531 -4.169 14.031 1.00 95.56 110 ILE A O 1
ATOM 854 N N . LEU A 1 111 ? -1.455 -3.787 12.033 1.00 94.88 111 LEU A N 1
ATOM 855 C CA . LEU A 1 111 ? -2.777 -3.452 12.585 1.00 94.88 111 LEU A CA 1
ATOM 856 C C . LEU A 1 111 ? -3.739 -4.644 12.678 1.00 94.88 111 LEU A C 1
ATOM 858 O O . LEU A 1 111 ? -4.855 -4.469 13.176 1.00 94.88 111 LEU A O 1
ATOM 862 N N . SER A 1 112 ? -3.331 -5.834 12.219 1.00 95.19 112 SER A N 1
ATOM 863 C CA . SER A 1 112 ? -4.162 -7.048 12.190 1.00 95.19 112 SER A CA 1
ATOM 864 C C . SER A 1 112 ? -5.497 -6.862 11.449 1.00 95.19 112 SER A C 1
ATOM 866 O O . SER A 1 112 ? -6.531 -7.431 11.810 1.00 95.19 112 SER A O 1
ATOM 868 N N . VAL A 1 113 ? -5.504 -6.029 10.407 1.00 95.50 113 VAL A N 1
ATOM 869 C CA . VAL A 1 113 ? -6.660 -5.832 9.527 1.00 95.5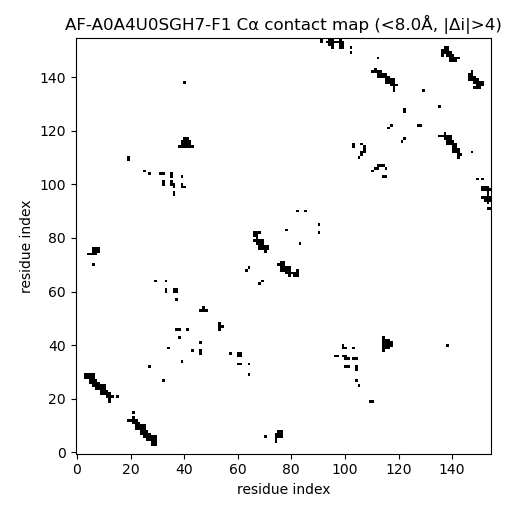0 113 VAL A CA 1
ATOM 870 C C . VAL A 1 113 ? -6.667 -6.937 8.484 1.00 95.50 113 VAL A C 1
ATOM 872 O O . VAL A 1 113 ? -5.728 -7.056 7.706 1.00 95.50 113 VAL A O 1
ATOM 875 N N . ARG A 1 114 ? -7.750 -7.716 8.412 1.00 90.44 114 ARG A N 1
ATOM 876 C CA . ARG A 1 114 ? -7.813 -8.871 7.497 1.00 90.44 114 ARG A CA 1
ATOM 877 C C . ARG A 1 114 ? -7.761 -8.456 6.027 1.00 90.44 114 ARG A C 1
ATOM 879 O O . ARG A 1 114 ? -6.996 -9.012 5.250 1.00 90.44 114 ARG A O 1
ATOM 886 N N . TYR A 1 115 ? -8.578 -7.471 5.654 1.00 92.69 115 TYR A N 1
ATOM 887 C CA . TYR A 1 115 ? -8.671 -6.960 4.287 1.00 92.69 115 TYR A CA 1
ATOM 888 C C . TYR A 1 115 ? -8.964 -5.462 4.316 1.00 92.69 115 TYR A C 1
ATOM 890 O O . TYR A 1 115 ? -9.899 -5.030 4.995 1.00 92.69 115 TYR A O 1
ATOM 898 N N . LEU A 1 116 ? -8.194 -4.685 3.553 1.00 95.94 116 LEU A N 1
ATOM 899 C CA . LEU A 1 116 ? -8.531 -3.302 3.233 1.00 95.94 116 LEU A CA 1
ATOM 900 C C . LEU A 1 116 ? -9.305 -3.246 1.920 1.00 95.94 116 LEU A C 1
ATOM 902 O O . LEU A 1 116 ? -8.896 -3.821 0.913 1.00 95.94 116 LEU A O 1
ATOM 906 N N . MET A 1 117 ? -10.405 -2.509 1.929 1.00 96.50 117 MET A N 1
ATOM 907 C CA . MET A 1 117 ? -11.339 -2.360 0.822 1.00 96.50 117 MET A CA 1
ATOM 908 C C . MET A 1 117 ? -11.430 -0.894 0.421 1.00 96.50 117 MET A C 1
ATOM 910 O O . MET A 1 117 ? -11.419 -0.021 1.286 1.00 96.50 117 MET A O 1
ATOM 914 N N . HIS A 1 118 ? -11.570 -0.615 -0.877 1.00 96.19 118 HIS A N 1
ATOM 915 C CA . HIS A 1 118 ? -11.798 0.754 -1.329 1.00 96.19 118 HIS A CA 1
ATOM 916 C C . HIS A 1 118 ? -13.131 1.283 -0.827 1.00 96.19 118 HIS A C 1
ATOM 918 O O . HIS A 1 118 ? -14.179 0.669 -1.063 1.00 96.19 118 HIS A O 1
ATOM 924 N N . VAL A 1 119 ? -13.088 2.454 -0.197 1.00 93.94 119 VAL A N 1
ATOM 925 C CA . VAL A 1 119 ? -14.282 3.168 0.259 1.00 93.94 119 VAL A CA 1
ATOM 926 C C . VAL A 1 119 ? -15.226 3.401 -0.922 1.00 93.94 119 VAL A C 1
ATOM 928 O O . VAL A 1 119 ? -16.380 2.982 -0.864 1.00 93.94 119 VAL A O 1
ATOM 931 N N . ASP A 1 120 ? -14.727 3.922 -2.043 1.00 91.62 120 ASP A N 1
ATOM 932 C CA . ASP A 1 120 ? -15.551 4.217 -3.226 1.00 91.62 120 ASP A CA 1
ATOM 933 C C . ASP A 1 120 ? -16.253 2.991 -3.825 1.00 91.62 120 ASP A C 1
ATOM 935 O O . ASP A 1 120 ? -17.320 3.110 -4.429 1.00 91.62 120 ASP A O 1
ATOM 939 N N . ARG A 1 121 ? -15.691 1.793 -3.632 1.00 93.06 121 ARG A N 1
ATOM 940 C CA . ARG A 1 121 ? -16.258 0.548 -4.163 1.00 93.06 121 ARG A CA 1
ATOM 941 C C . ARG A 1 121 ? -17.178 -0.157 -3.170 1.00 93.06 121 ARG A C 1
ATOM 943 O O . ARG A 1 121 ? -18.185 -0.729 -3.581 1.00 93.06 121 ARG A O 1
ATOM 950 N N . TYR A 1 122 ? -16.836 -0.151 -1.882 1.00 95.19 122 TYR A N 1
ATOM 951 C CA . TYR A 1 122 ? -17.470 -1.025 -0.891 1.00 95.19 122 TYR A CA 1
ATOM 952 C C . TYR A 1 122 ? -18.222 -0.290 0.223 1.00 95.19 122 TYR A C 1
ATOM 954 O O . TYR A 1 122 ? -18.960 -0.946 0.957 1.00 95.19 122 TYR A O 1
ATOM 962 N N . ALA A 1 123 ? -18.134 1.042 0.326 1.00 91.88 123 ALA A N 1
ATOM 963 C CA . ALA A 1 123 ? -18.808 1.814 1.376 1.00 91.88 123 ALA A CA 1
ATOM 964 C C . ALA A 1 123 ? -20.304 1.492 1.484 1.00 91.88 123 ALA A C 1
ATOM 966 O O . ALA A 1 123 ? -20.797 1.180 2.566 1.00 91.88 123 ALA A O 1
ATOM 967 N N . ARG A 1 124 ? -21.016 1.473 0.347 1.00 91.81 124 ARG A N 1
ATOM 968 C CA . ARG A 1 124 ? -22.458 1.181 0.307 1.00 91.81 124 ARG A CA 1
ATOM 969 C C . ARG A 1 124 ? -22.784 -0.221 0.823 1.00 91.81 124 ARG A C 1
ATOM 971 O O . ARG A 1 124 ? -23.729 -0.382 1.584 1.00 91.81 124 ARG A O 1
ATOM 978 N N . ARG A 1 125 ? -21.996 -1.230 0.431 1.00 92.94 125 ARG A N 1
ATOM 979 C CA . ARG A 1 125 ? -22.196 -2.632 0.842 1.00 92.94 125 ARG A CA 1
ATOM 980 C C . ARG A 1 125 ? -22.000 -2.823 2.347 1.00 92.94 125 ARG A C 1
ATOM 982 O O . ARG A 1 125 ? -22.623 -3.702 2.928 1.00 92.94 125 ARG A O 1
ATOM 989 N N . HIS A 1 126 ? -21.138 -2.016 2.958 1.00 90.81 126 HIS A N 1
ATOM 990 C CA . HIS A 1 126 ? -20.799 -2.103 4.377 1.00 90.81 126 HIS A CA 1
ATOM 991 C C . HIS A 1 126 ? -21.496 -1.042 5.240 1.00 90.81 126 HIS A C 1
ATOM 993 O O . HIS A 1 126 ? -21.164 -0.921 6.415 1.00 90.81 126 HIS A O 1
ATOM 999 N N . GLY A 1 127 ? -22.447 -0.284 4.682 1.00 90.81 127 GLY A N 1
ATOM 1000 C CA . GLY A 1 127 ? -23.185 0.739 5.427 1.00 90.81 127 GLY A CA 1
ATOM 1001 C C . GLY A 1 127 ? -22.297 1.857 5.981 1.00 90.81 127 GLY A C 1
ATOM 1002 O O . GLY A 1 127 ? -22.601 2.406 7.035 1.00 90.81 127 GLY A O 1
ATOM 1003 N N . VAL A 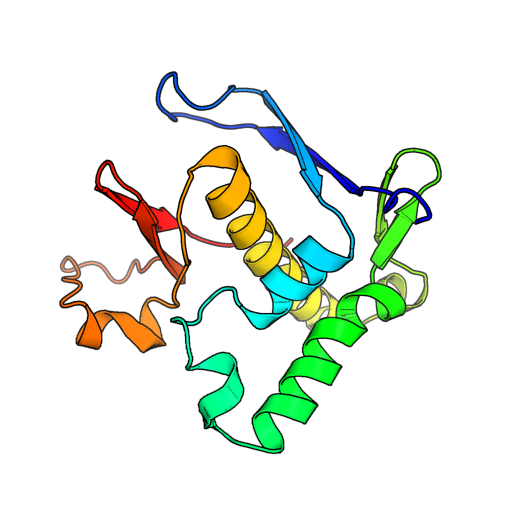1 128 ? -21.187 2.179 5.307 1.00 89.88 128 VAL A N 1
ATOM 1004 C CA . VAL A 1 128 ? -20.289 3.261 5.731 1.00 89.88 128 VAL A CA 1
ATOM 1005 C C . VAL A 1 128 ? -21.021 4.594 5.596 1.00 89.88 128 VAL A C 1
ATOM 1007 O O . VAL A 1 128 ? -21.467 4.963 4.507 1.00 89.88 128 VAL A O 1
ATOM 1010 N N . LEU A 1 129 ? -21.134 5.311 6.711 1.00 89.00 129 LEU A N 1
ATOM 1011 C CA . LEU A 1 129 ? -21.729 6.640 6.777 1.00 89.00 129 LEU A CA 1
ATOM 1012 C C . LEU A 1 129 ? -20.626 7.696 6.692 1.00 89.00 129 LEU A C 1
ATOM 1014 O O . LEU A 1 129 ? -19.602 7.590 7.365 1.00 89.00 129 LEU A O 1
ATOM 1018 N N . PHE A 1 130 ? -20.847 8.722 5.876 1.00 86.69 130 PHE A N 1
ATOM 1019 C CA . PHE A 1 130 ? -19.935 9.856 5.744 1.00 86.69 130 PHE A CA 1
ATOM 1020 C C . PHE A 1 130 ? -20.493 11.059 6.495 1.00 86.69 130 PHE A C 1
ATOM 1022 O O . PHE A 1 130 ? -21.705 11.276 6.522 1.00 86.69 130 PHE A O 1
ATOM 1029 N N . THR A 1 131 ? -19.606 11.857 7.084 1.00 83.88 131 THR A N 1
ATOM 1030 C CA . THR A 1 131 ? -19.981 13.172 7.609 1.00 83.88 131 THR A CA 1
ATOM 1031 C C . THR A 1 131 ? -20.264 14.137 6.450 1.00 83.88 131 THR A C 1
ATOM 1033 O O . THR A 1 131 ? -20.042 13.817 5.283 1.00 83.88 131 THR A O 1
ATOM 1036 N N . ALA A 1 132 ? -20.746 15.345 6.753 1.00 79.19 132 ALA A N 1
ATOM 1037 C CA . ALA A 1 132 ? -21.055 16.359 5.738 1.00 79.19 132 ALA A CA 1
ATOM 1038 C C . ALA A 1 132 ? -19.822 16.885 4.967 1.00 79.19 132 ALA A C 1
ATOM 1040 O O . ALA A 1 132 ? -19.964 17.706 4.059 1.00 79.19 132 ALA A O 1
ATOM 1041 N N . THR A 1 133 ? -18.607 16.456 5.321 1.00 80.12 133 THR A N 1
ATOM 1042 C CA . THR A 1 133 ? -17.385 16.905 4.653 1.00 80.12 133 THR A CA 1
ATOM 1043 C C . THR A 1 133 ? -17.146 16.132 3.353 1.00 80.12 133 THR A C 1
ATOM 1045 O O . THR A 1 133 ? -17.631 15.022 3.139 1.00 80.12 133 THR A O 1
ATOM 1048 N N . ARG A 1 134 ? -16.353 16.724 2.453 1.00 73.06 134 ARG A N 1
ATOM 1049 C CA . ARG A 1 134 ? -15.894 16.050 1.225 1.00 73.06 134 ARG A CA 1
ATOM 1050 C C . ARG A 1 134 ? -14.663 15.164 1.445 1.00 73.06 134 ARG A C 1
ATOM 1052 O O . ARG A 1 134 ? -14.154 14.602 0.482 1.00 73.06 134 ARG A O 1
ATOM 1059 N N . GLN A 1 135 ? -14.164 15.059 2.676 1.00 78.56 135 GLN A N 1
ATOM 1060 C CA . GLN A 1 135 ? -12.983 14.256 2.976 1.00 78.56 135 GLN A CA 1
ATOM 1061 C C . GLN A 1 135 ? -13.384 12.789 3.086 1.00 78.56 135 GLN A C 1
ATOM 1063 O O . GLN A 1 135 ? -14.212 12.416 3.916 1.00 78.56 135 GLN A O 1
ATOM 1068 N N . ARG A 1 136 ? -12.802 11.961 2.223 1.00 83.50 136 ARG A N 1
ATOM 1069 C CA . ARG A 1 136 ? -13.021 10.519 2.200 1.00 83.50 136 ARG A CA 1
ATOM 1070 C C . ARG A 1 136 ? -11.672 9.842 2.213 1.00 83.50 136 ARG A C 1
ATOM 1072 O O . ARG A 1 136 ? -10.797 10.239 1.455 1.00 83.50 136 ARG A O 1
ATOM 1079 N N . ALA A 1 137 ? -11.542 8.854 3.084 1.00 90.38 137 ALA A N 1
ATOM 1080 C CA . ALA A 1 137 ? -10.381 7.993 3.075 1.00 90.38 137 ALA A CA 1
ATOM 1081 C C . ALA A 1 137 ? -10.410 7.058 1.859 1.00 90.38 137 ALA A C 1
ATOM 1083 O O . ALA A 1 137 ? -11.489 6.677 1.399 1.00 90.38 137 ALA A O 1
ATOM 1084 N N . ASP A 1 138 ? -9.241 6.635 1.395 1.00 93.25 138 ASP A N 1
ATOM 1085 C CA . ASP A 1 138 ? -9.107 5.679 0.294 1.00 93.25 138 ASP A CA 1
ATOM 1086 C C . ASP A 1 138 ? -9.640 4.280 0.655 1.00 93.25 138 ASP A C 1
ATOM 1088 O O . ASP A 1 138 ? -10.263 3.592 -0.168 1.00 93.25 138 ASP A O 1
ATOM 1092 N N . LEU A 1 139 ? -9.349 3.826 1.879 1.00 96.62 139 LEU A N 1
ATOM 1093 C CA . LEU A 1 139 ? -9.474 2.433 2.301 1.00 96.62 139 LEU A CA 1
ATOM 1094 C C . LEU A 1 139 ? -10.122 2.300 3.683 1.00 96.62 139 LEU A C 1
ATOM 1096 O O . LEU A 1 139 ? -9.966 3.144 4.566 1.00 96.62 139 LEU A O 1
ATOM 1100 N N . PHE A 1 140 ? -10.807 1.180 3.897 1.00 96.50 140 PHE A N 1
ATOM 1101 C CA . PHE A 1 140 ? -11.304 0.771 5.208 1.00 96.50 140 PHE A CA 1
ATOM 1102 C C . PHE A 1 140 ? -11.256 -0.750 5.363 1.00 96.50 140 PHE A C 1
ATOM 1104 O O . PHE A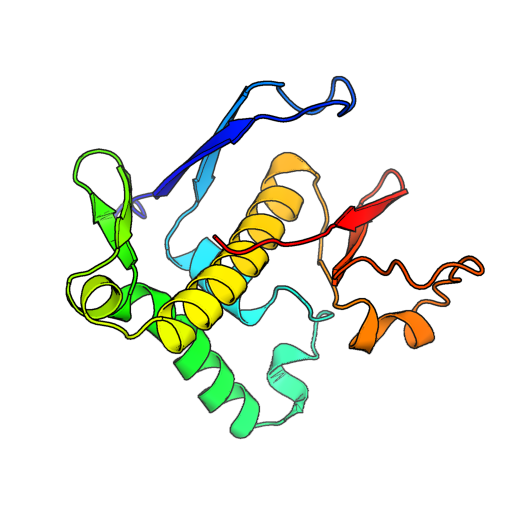 1 140 ? -11.339 -1.492 4.384 1.00 96.50 140 PHE A O 1
ATOM 1111 N N . GLY A 1 141 ? -11.133 -1.230 6.594 1.00 95.94 141 GLY A N 1
ATOM 1112 C CA . GLY A 1 141 ? -11.090 -2.656 6.892 1.00 95.94 141 GLY A CA 1
ATOM 1113 C C . GLY A 1 141 ? -11.405 -2.946 8.348 1.00 95.94 141 GLY A C 1
ATOM 1114 O O . GLY A 1 141 ? -11.395 -2.055 9.193 1.00 95.94 141 GLY A O 1
ATOM 1115 N N . ARG A 1 142 ? -11.710 -4.208 8.645 1.00 94.44 142 ARG A N 1
ATOM 1116 C CA . ARG A 1 142 ? -12.059 -4.650 9.997 1.00 94.44 142 ARG A CA 1
ATOM 1117 C C . ARG A 1 142 ? -10.911 -5.447 10.614 1.00 94.44 142 ARG A C 1
ATOM 1119 O O . ARG A 1 142 ? -10.340 -6.321 9.958 1.00 94.44 142 ARG A O 1
ATOM 1126 N N . ARG A 1 143 ? -10.626 -5.155 11.880 1.00 93.44 143 ARG A N 1
ATOM 1127 C CA . ARG A 1 143 ? -9.826 -5.964 12.808 1.00 93.44 143 ARG A CA 1
ATOM 1128 C C . ARG A 1 143 ? -10.713 -6.416 13.971 1.00 93.44 143 ARG A C 1
ATOM 1130 O O . ARG A 1 143 ? -11.852 -5.962 14.095 1.00 93.44 143 ARG A O 1
ATOM 1137 N N . ASP A 1 144 ? -10.209 -7.290 14.832 1.00 91.88 144 ASP A N 1
ATOM 1138 C CA . ASP A 1 144 ? -11.019 -7.855 15.923 1.00 91.88 144 ASP A CA 1
ATOM 1139 C C . ASP A 1 144 ? -11.498 -6.781 16.919 1.00 91.88 144 ASP A C 1
ATOM 1141 O O . ASP A 1 144 ? -12.608 -6.863 17.439 1.00 91.88 144 ASP A O 1
ATOM 1145 N N . THR A 1 145 ? -10.715 -5.714 17.105 1.00 90.44 145 THR A N 1
ATOM 1146 C CA . THR A 1 145 ? -11.037 -4.595 18.007 1.00 90.44 145 THR A CA 1
ATOM 1147 C C . THR A 1 145 ? -11.821 -3.452 17.352 1.00 90.44 145 THR A C 1
ATOM 1149 O O . THR A 1 145 ? -12.131 -2.474 18.027 1.00 90.44 145 THR A O 1
ATOM 1152 N N . GLY A 1 146 ? -12.154 -3.530 16.056 1.00 92.50 146 GLY A N 1
ATOM 1153 C CA . GLY A 1 146 ? -12.959 -2.500 15.390 1.00 92.50 146 GLY A CA 1
ATOM 1154 C C . GLY A 1 146 ? -12.618 -2.254 13.922 1.00 92.50 146 GLY A C 1
ATOM 1155 O O . GLY A 1 146 ? -12.110 -3.125 13.216 1.00 92.50 146 GLY A O 1
ATOM 1156 N N . TRP A 1 147 ? -12.933 -1.050 13.449 1.00 93.62 147 TRP A N 1
ATOM 1157 C CA . TRP A 1 147 ? -12.667 -0.616 12.078 1.00 93.62 147 TRP A CA 1
ATOM 1158 C C . TRP A 1 147 ? -11.392 0.216 12.002 1.00 93.62 147 TRP A C 1
ATOM 1160 O O . TRP A 1 147 ? -11.126 1.050 12.862 1.00 93.62 147 TRP A O 1
ATOM 1170 N N . VAL A 1 148 ? -10.634 0.001 10.936 1.00 95.00 148 VAL A N 1
ATOM 1171 C CA . VAL A 1 148 ? -9.491 0.815 10.540 1.00 95.00 148 VAL A CA 1
ATOM 1172 C C . VAL A 1 148 ? -9.861 1.538 9.258 1.00 95.00 148 VAL A C 1
ATOM 1174 O O . VAL A 1 148 ? -10.402 0.940 8.327 1.00 95.00 148 VAL A O 1
ATOM 1177 N N . VAL A 1 149 ? -9.556 2.827 9.222 1.00 94.69 149 VAL A N 1
ATOM 1178 C CA . VAL A 1 149 ? -9.681 3.683 8.047 1.00 94.69 149 VAL A CA 1
ATOM 1179 C C . VAL A 1 149 ? -8.274 4.119 7.669 1.00 94.69 149 VAL A C 1
ATOM 1181 O O . VAL A 1 149 ? -7.502 4.509 8.543 1.00 94.69 149 VAL A O 1
ATOM 1184 N N . ALA A 1 150 ? -7.924 4.010 6.393 1.00 94.75 150 ALA A N 1
ATOM 1185 C CA . ALA A 1 150 ? -6.579 4.283 5.915 1.00 94.75 150 ALA A CA 1
ATOM 1186 C C . ALA A 1 150 ? -6.611 5.156 4.661 1.00 94.75 150 ALA A C 1
ATOM 1188 O O . ALA A 1 150 ? -7.395 4.926 3.742 1.00 94.75 150 ALA A O 1
ATOM 1189 N N . GLU A 1 151 ? -5.715 6.134 4.632 1.00 94.56 151 GLU A N 1
ATOM 1190 C CA . GLU A 1 151 ? -5.429 6.964 3.469 1.00 94.56 151 GLU A CA 1
ATOM 1191 C C . GLU A 1 151 ? -4.057 6.565 2.927 1.00 94.56 151 GLU A C 1
ATOM 1193 O O . GLU A 1 151 ? -3.068 6.574 3.667 1.00 94.56 151 GLU A O 1
ATOM 1198 N N . ALA A 1 152 ? -3.983 6.211 1.648 1.00 91.94 152 ALA A N 1
ATOM 1199 C CA . ALA A 1 152 ? -2.757 5.745 1.021 1.00 91.94 152 ALA A CA 1
ATOM 1200 C C . ALA A 1 152 ? -2.196 6.834 0.106 1.00 91.94 152 ALA A C 1
ATOM 1202 O O . ALA A 1 152 ? -2.791 7.217 -0.900 1.00 91.94 152 ALA A O 1
ATOM 1203 N N . LYS A 1 153 ? -1.001 7.332 0.426 1.00 87.19 153 LYS A N 1
ATOM 1204 C CA . LYS A 1 153 ? -0.334 8.358 -0.383 1.00 87.19 153 LYS A CA 1
ATOM 1205 C C . LYS A 1 153 ? 0.869 7.786 -1.123 1.00 87.19 153 LYS A C 1
ATOM 1207 O O . LYS A 1 153 ? 1.730 7.148 -0.526 1.00 87.19 153 LYS A O 1
ATOM 1212 N N . GLY A 1 154 ? 0.933 8.074 -2.423 1.00 79.12 154 GLY A N 1
ATOM 1213 C CA . GLY A 1 154 ? 2.155 7.969 -3.218 1.00 79.12 154 GLY A CA 1
ATOM 1214 C C . GLY A 1 154 ? 3.001 9.240 -3.089 1.00 79.12 154 GLY A C 1
ATOM 1215 O O . GLY A 1 154 ? 2.467 10.320 -2.834 1.00 79.12 154 GLY A O 1
ATOM 1216 N N . ARG A 1 155 ? 4.315 9.111 -3.266 1.00 60.38 155 ARG A N 1
ATOM 1217 C CA . ARG A 1 155 ? 5.289 10.213 -3.360 1.00 60.38 155 ARG A CA 1
ATOM 1218 C C . ARG A 1 155 ? 6.059 10.207 -4.678 1.00 60.38 155 ARG A C 1
ATOM 1220 O O . ARG A 1 155 ? 6.595 9.134 -5.053 1.00 60.38 155 ARG A O 1
#

Secondary structure (DSSP, 8-state):
-PPP--EEEEEE--S--TTS-SEEEEEE-HHHHHHHHHHTB--TTGGGTTTHHHHHHHHHHHHHHHHHEEE-TTSBEEE-HHHHHS-HHHHHHHHHHHHHHHHHHHHHHTT--S-EEEHHHHTTTTTPPPPSSS---SEEEEETTEEEEE-----

Radius of gyration: 16.29 Å; Cα contacts (8 Å, |Δi|>4): 214; chains: 1; bounding box: 45×41×40 Å

Mean predicted aligned error: 4.41 Å